Protein AF-A0A9N8M2V4-F1 (afdb_monomer_lite)

Organism: NCBI:txid157183

Foldseek 3Di:
DDAPNFDFDQADFQLVSVVSDPPRDSVNSVVLCVVLVHDRRDGNVNDDPVSSVVSRVCVVPVPPDDDPPPPPPPPPPPPPPDDDDDDDDDDDDDDDDDDDDDDDDDDDDDDDDDDDDDDDDD

Structure (mmCIF, N/CA/C/O backbone):
data_AF-A0A9N8M2V4-F1
#
_entry.id   AF-A0A9N8M2V4-F1
#
loop_
_atom_site.group_PDB
_atom_site.id
_atom_site.type_symbol
_atom_site.label_atom_id
_atom_site.label_alt_id
_atom_site.label_comp_id
_atom_site.label_asym_id
_atom_site.label_entity_id
_atom_site.label_seq_id
_atom_site.pdbx_PDB_ins_code
_atom_site.Cartn_x
_atom_site.Cartn_y
_atom_site.Cartn_z
_atom_site.occupancy
_atom_site.B_iso_or_equiv
_atom_site.auth_seq_id
_atom_site.auth_comp_id
_atom_site.auth_asym_id
_atom_site.auth_atom_id
_atom_site.pdbx_PDB_model_num
ATOM 1 N N . MET A 1 1 ? -2.972 -13.365 -4.339 1.00 85.12 1 MET A N 1
ATOM 2 C CA . MET A 1 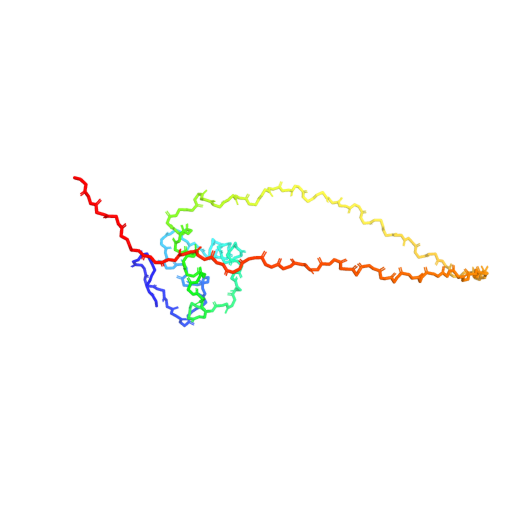1 ? -3.223 -12.276 -5.316 1.00 85.12 1 MET A CA 1
ATOM 3 C C . MET A 1 1 ? -1.931 -11.947 -6.072 1.00 85.12 1 MET A C 1
ATOM 5 O O . MET A 1 1 ? -0.862 -12.099 -5.496 1.00 85.12 1 MET A O 1
ATOM 9 N N . TYR A 1 2 ? -1.991 -11.482 -7.328 1.00 88.06 2 TYR A N 1
ATOM 10 C CA . TYR A 1 2 ? -0.824 -10.938 -8.050 1.00 88.06 2 TYR A CA 1
ATOM 11 C C . TYR A 1 2 ? -0.970 -9.430 -8.268 1.00 88.06 2 TYR A C 1
ATOM 13 O O . TYR A 1 2 ? -2.036 -8.968 -8.668 1.00 88.06 2 TYR A O 1
ATOM 21 N N . LEU A 1 3 ? 0.094 -8.669 -8.011 1.00 86.94 3 LEU A N 1
ATOM 22 C CA . LEU A 1 3 ? 0.124 -7.216 -8.173 1.00 86.94 3 LEU A CA 1
ATOM 23 C C . LEU A 1 3 ? 1.467 -6.793 -8.777 1.00 86.94 3 LEU A C 1
ATOM 25 O O . LEU A 1 3 ? 2.511 -7.147 -8.237 1.00 86.94 3 LEU A O 1
ATOM 29 N N . LEU A 1 4 ? 1.447 -6.055 -9.894 1.00 85.06 4 LEU A N 1
ATOM 30 C CA . LEU A 1 4 ? 2.655 -5.621 -10.625 1.00 85.06 4 LEU A CA 1
ATOM 31 C C . LEU A 1 4 ? 3.631 -6.784 -10.936 1.00 85.06 4 LEU A C 1
ATOM 33 O O . LEU A 1 4 ? 4.847 -6.630 -10.895 1.00 85.06 4 LEU A O 1
ATOM 37 N N . GLY A 1 5 ? 3.098 -7.981 -11.205 1.00 87.50 5 GLY A N 1
ATOM 38 C CA . GLY A 1 5 ? 3.899 -9.184 -11.470 1.00 87.50 5 GLY A CA 1
ATOM 39 C C . GLY A 1 5 ? 4.482 -9.871 -10.227 1.00 87.50 5 GLY A C 1
ATOM 40 O O . GLY A 1 5 ? 5.055 -10.950 -10.355 1.00 87.50 5 GLY A O 1
ATOM 41 N N . ALA A 1 6 ? 4.299 -9.318 -9.024 1.00 87.62 6 ALA A N 1
ATOM 42 C CA . ALA A 1 6 ? 4.684 -9.965 -7.773 1.00 87.62 6 ALA A CA 1
ATOM 43 C C . ALA A 1 6 ? 3.505 -10.723 -7.151 1.00 87.62 6 ALA A C 1
ATOM 45 O O . ALA A 1 6 ? 2.361 -10.262 -7.162 1.00 87.62 6 ALA A O 1
ATOM 46 N N . HIS A 1 7 ? 3.789 -11.886 -6.566 1.00 90.94 7 HIS A N 1
ATOM 47 C CA . HIS A 1 7 ? 2.798 -12.644 -5.810 1.00 90.94 7 HIS A CA 1
ATOM 48 C C . HIS A 1 7 ? 2.669 -12.087 -4.386 1.00 90.94 7 HIS A C 1
ATOM 50 O O . HIS A 1 7 ? 3.644 -12.062 -3.631 1.00 90.94 7 HIS A O 1
ATOM 56 N N . LEU A 1 8 ? 1.463 -11.671 -4.002 1.00 91.06 8 LEU A N 1
ATOM 57 C CA . LEU A 1 8 ? 1.126 -11.269 -2.640 1.00 91.06 8 LEU A CA 1
ATOM 58 C C . LEU A 1 8 ? 0.309 -12.385 -1.974 1.00 91.06 8 LEU A C 1
ATOM 60 O O . LEU A 1 8 ? -0.780 -12.716 -2.453 1.00 91.06 8 LEU A O 1
ATOM 64 N N . PRO A 1 9 ? 0.797 -12.959 -0.860 1.00 91.81 9 PRO A N 1
ATOM 65 C CA . PRO A 1 9 ? 0.067 -13.990 -0.137 1.00 91.81 9 PRO A CA 1
ATOM 66 C C . PRO A 1 9 ? -1.165 -13.407 0.568 1.00 91.81 9 PRO A C 1
ATOM 68 O O . PRO A 1 9 ? -1.047 -12.569 1.462 1.00 91.81 9 PRO A O 1
ATOM 71 N N . ASP A 1 10 ? -2.347 -13.912 0.213 1.00 91.25 10 ASP A N 1
ATOM 72 C CA . ASP A 1 10 ? -3.645 -13.374 0.656 1.00 91.25 10 ASP A CA 1
ATOM 73 C C . ASP A 1 10 ? -3.889 -13.507 2.167 1.00 91.25 10 ASP A C 1
ATOM 75 O O . ASP A 1 10 ? -4.568 -12.685 2.788 1.00 91.25 10 ASP A O 1
ATOM 79 N N . HIS A 1 11 ? -3.295 -14.539 2.772 1.00 92.88 11 HIS A N 1
ATOM 80 C CA . HIS A 1 11 ? -3.426 -14.855 4.192 1.00 92.88 11 HIS A CA 1
ATOM 81 C C . HIS A 1 11 ? -2.556 -13.971 5.098 1.00 92.88 11 HIS A C 1
ATOM 83 O O . HIS A 1 11 ? -2.763 -13.968 6.316 1.00 92.88 11 HIS A O 1
ATOM 89 N N . LYS A 1 12 ? -1.586 -13.231 4.541 1.00 93.88 12 LYS A N 1
ATOM 90 C CA . LYS A 1 12 ? -0.686 -12.370 5.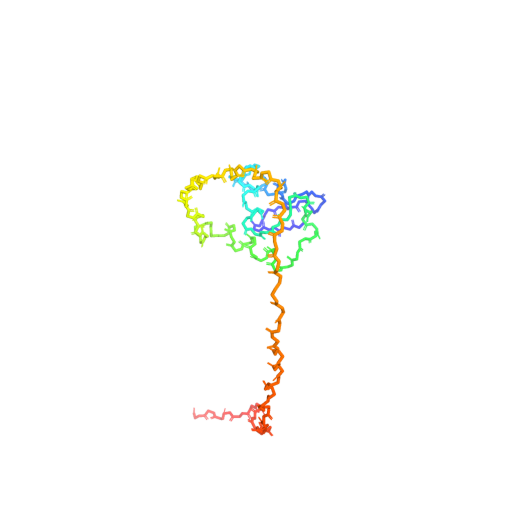321 1.00 93.88 12 LYS A CA 1
ATOM 91 C C . LYS A 1 12 ? -1.234 -10.952 5.442 1.00 93.88 12 LYS A C 1
ATOM 93 O O . LYS A 1 12 ? -2.069 -10.498 4.659 1.00 93.88 12 LYS A O 1
ATOM 98 N N . LEU A 1 13 ? -0.720 -10.249 6.448 1.00 95.06 13 LEU A N 1
ATOM 99 C CA . LEU A 1 13 ? -0.947 -8.819 6.612 1.00 95.06 13 LEU A CA 1
ATOM 100 C C . LEU A 1 13 ? -0.375 -8.060 5.419 1.00 95.06 13 LEU A C 1
ATOM 102 O O . LEU A 1 13 ? 0.701 -8.409 4.928 1.00 95.06 13 LEU A O 1
ATOM 106 N N . VAL A 1 14 ? -1.058 -6.998 4.999 1.00 94.06 14 VAL A N 1
ATOM 107 C CA . VAL A 1 14 ? -0.657 -6.190 3.838 1.00 94.06 14 VAL A CA 1
ATOM 108 C C . VAL A 1 14 ? 0.773 -5.683 3.995 1.00 94.06 14 VAL A C 1
ATOM 110 O O . VAL A 1 14 ? 1.580 -5.854 3.089 1.00 94.06 14 VAL A O 1
ATOM 113 N N . HIS A 1 15 ? 1.137 -5.158 5.170 1.00 93.94 15 HIS A N 1
ATOM 114 C CA . HIS A 1 15 ? 2.488 -4.639 5.393 1.00 93.94 15 HIS A CA 1
ATOM 115 C C . HIS A 1 15 ? 3.578 -5.721 5.258 1.00 93.94 15 HIS A C 1
ATOM 117 O O . HIS A 1 15 ? 4.669 -5.425 4.785 1.00 93.94 15 HIS A O 1
ATOM 123 N N . ILE A 1 16 ? 3.273 -6.978 5.610 1.00 94.75 16 ILE A N 1
ATOM 124 C CA . ILE A 1 16 ? 4.195 -8.113 5.455 1.00 94.75 16 ILE A CA 1
ATOM 125 C C . ILE A 1 16 ? 4.241 -8.566 3.995 1.00 94.75 16 ILE A C 1
ATOM 127 O O . ILE A 1 16 ? 5.306 -8.877 3.480 1.00 94.75 16 ILE A O 1
ATOM 131 N N . ALA A 1 17 ? 3.097 -8.627 3.315 1.00 93.38 17 ALA A N 1
ATOM 132 C CA . ALA A 1 17 ? 3.043 -9.025 1.912 1.00 93.38 17 ALA A CA 1
ATOM 133 C C . ALA A 1 17 ? 3.776 -8.024 1.003 1.00 93.38 17 ALA A C 1
ATOM 135 O O . ALA A 1 17 ? 4.422 -8.428 0.038 1.00 93.38 17 ALA A O 1
ATOM 136 N N . LEU A 1 18 ? 3.732 -6.732 1.344 1.00 92.00 18 LEU A N 1
ATOM 137 C CA . LEU A 1 18 ? 4.418 -5.674 0.605 1.00 92.00 18 LEU A CA 1
ATOM 138 C C . LEU A 1 18 ? 5.945 -5.802 0.625 1.00 92.00 18 LEU A C 1
ATOM 140 O O . LEU A 1 18 ? 6.584 -5.319 -0.303 1.00 92.00 18 LEU A O 1
ATOM 144 N N . THR A 1 19 ? 6.545 -6.481 1.609 1.00 92.94 19 THR A N 1
ATOM 145 C CA . THR A 1 19 ? 8.005 -6.685 1.620 1.00 92.94 19 THR A CA 1
ATOM 146 C C . THR A 1 19 ? 8.489 -7.697 0.586 1.00 92.94 19 THR A C 1
ATOM 148 O O . THR A 1 19 ? 9.688 -7.924 0.477 1.00 92.94 19 THR A O 1
ATOM 151 N N . ASN A 1 20 ? 7.578 -8.333 -0.158 1.00 91.75 20 ASN A N 1
ATOM 152 C CA . ASN A 1 20 ? 7.943 -9.185 -1.287 1.00 91.75 20 ASN A CA 1
ATOM 153 C C . ASN A 1 20 ? 8.366 -8.363 -2.520 1.00 91.75 20 ASN A C 1
ATOM 155 O O . ASN A 1 20 ? 8.996 -8.887 -3.434 1.00 91.75 20 ASN A O 1
ATOM 159 N N . PHE A 1 21 ? 8.032 -7.068 -2.551 1.00 89.69 21 PHE A N 1
ATOM 160 C CA . PHE A 1 21 ? 8.531 -6.150 -3.565 1.00 89.69 21 PHE A CA 1
ATOM 161 C C . PHE A 1 21 ? 9.956 -5.702 -3.235 1.00 89.69 21 PHE A C 1
ATOM 163 O O . PHE A 1 21 ? 10.251 -5.263 -2.120 1.00 89.69 21 PHE A O 1
ATOM 170 N N . LEU A 1 22 ? 10.832 -5.751 -4.238 1.00 85.19 22 LEU A N 1
ATOM 171 C CA . LEU A 1 22 ? 12.204 -5.267 -4.118 1.00 85.19 22 LEU A CA 1
ATOM 172 C C . LEU A 1 22 ? 12.214 -3.777 -3.737 1.00 85.19 22 LEU A C 1
ATOM 174 O O . LEU A 1 22 ? 11.560 -2.955 -4.373 1.00 85.19 22 LEU A O 1
ATOM 178 N N . GLY A 1 23 ? 12.954 -3.436 -2.679 1.00 88.38 23 GLY A N 1
ATOM 179 C CA . GLY A 1 23 ? 13.070 -2.064 -2.169 1.00 88.38 23 GLY A CA 1
ATOM 180 C C . GLY A 1 23 ? 11.999 -1.641 -1.154 1.00 88.38 23 GLY A C 1
ATOM 181 O O . GLY A 1 23 ? 12.100 -0.547 -0.592 1.00 88.38 23 GLY A O 1
ATOM 182 N N . ILE A 1 24 ? 11.004 -2.486 -0.852 1.00 91.44 24 ILE A N 1
ATOM 183 C CA . ILE A 1 24 ? 10.014 -2.207 0.198 1.00 91.44 24 ILE A CA 1
ATOM 184 C C . ILE A 1 24 ? 10.388 -2.945 1.486 1.00 91.44 24 ILE A C 1
ATOM 186 O O . ILE A 1 24 ? 10.188 -4.145 1.632 1.00 91.44 24 ILE A O 1
ATOM 190 N N . ASN A 1 25 ? 10.878 -2.193 2.469 1.00 92.88 25 ASN A N 1
ATOM 191 C CA . ASN A 1 25 ? 11.129 -2.703 3.819 1.00 92.88 25 ASN A CA 1
ATOM 192 C C . ASN A 1 25 ? 9.884 -2.574 4.708 1.00 92.88 25 ASN A C 1
ATOM 194 O O . ASN A 1 25 ? 8.967 -1.815 4.397 1.00 92.88 25 ASN A O 1
ATOM 198 N N . GLN A 1 26 ? 9.892 -3.224 5.877 1.00 93.50 26 GLN A N 1
ATOM 199 C CA . GLN A 1 26 ? 8.794 -3.155 6.858 1.00 93.50 26 GLN A CA 1
ATOM 200 C C . GLN A 1 26 ? 8.394 -1.716 7.219 1.00 93.50 26 GLN A C 1
ATOM 202 O O . GLN A 1 26 ? 7.214 -1.380 7.299 1.00 93.50 26 GLN A O 1
ATOM 207 N N . HIS A 1 27 ? 9.381 -0.832 7.385 1.00 92.75 27 HIS A N 1
ATOM 208 C CA . HIS A 1 27 ? 9.131 0.579 7.673 1.00 92.75 27 HIS A CA 1
ATOM 209 C C . HIS A 1 27 ? 8.426 1.294 6.508 1.00 92.75 27 HIS A C 1
ATOM 211 O O . HIS A 1 27 ? 7.460 2.031 6.711 1.00 92.75 27 HIS A O 1
ATOM 217 N N . THR A 1 28 ? 8.874 1.049 5.273 1.00 91.88 28 THR A N 1
ATOM 218 C CA . THR A 1 28 ? 8.248 1.606 4.068 1.00 91.88 28 THR A CA 1
ATOM 219 C C . THR A 1 28 ? 6.835 1.062 3.900 1.00 91.88 28 THR A C 1
ATOM 221 O O . THR A 1 28 ? 5.914 1.851 3.719 1.00 91.88 28 THR A O 1
ATOM 224 N N . ALA A 1 29 ? 6.635 -0.247 4.056 1.00 92.50 29 ALA A N 1
ATOM 225 C CA . ALA A 1 29 ? 5.329 -0.891 3.969 1.00 92.50 29 ALA A CA 1
ATOM 226 C C . ALA A 1 29 ? 4.321 -0.300 4.968 1.00 92.50 29 ALA A C 1
ATOM 228 O O . ALA A 1 29 ? 3.210 0.053 4.579 1.00 92.50 29 ALA A O 1
ATOM 229 N N . ARG A 1 30 ? 4.720 -0.088 6.230 1.00 92.44 30 ARG A N 1
ATOM 230 C CA . ARG A 1 30 ? 3.878 0.594 7.230 1.00 92.44 30 ARG A CA 1
ATOM 231 C C . ARG A 1 30 ? 3.516 2.017 6.819 1.00 92.44 30 ARG A C 1
ATOM 233 O O . ARG A 1 30 ? 2.354 2.406 6.928 1.00 92.44 30 ARG A O 1
ATOM 240 N N . ARG A 1 31 ? 4.480 2.791 6.303 1.00 90.19 31 ARG A N 1
ATOM 241 C CA . ARG A 1 31 ? 4.194 4.137 5.775 1.00 90.19 31 ARG A CA 1
ATOM 242 C C . ARG A 1 31 ? 3.226 4.083 4.596 1.00 90.19 31 ARG A C 1
ATOM 244 O O . ARG A 1 31 ? 2.367 4.953 4.509 1.00 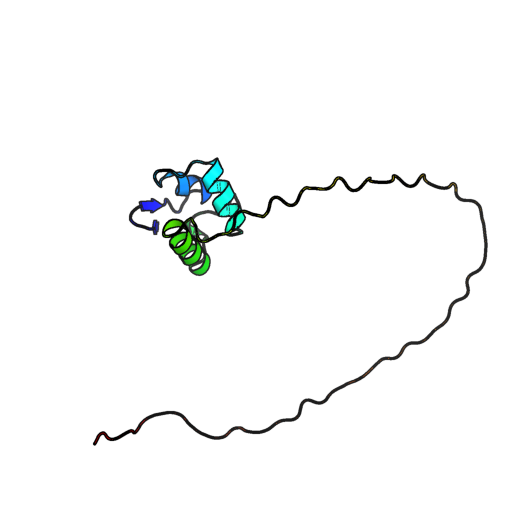90.19 31 ARG A O 1
ATOM 251 N N . LEU A 1 32 ? 3.334 3.091 3.714 1.00 89.81 32 LEU A N 1
ATOM 252 C CA . LEU A 1 32 ? 2.400 2.910 2.599 1.00 89.81 32 LEU A CA 1
ATOM 253 C C . LEU A 1 32 ? 0.989 2.613 3.086 1.00 89.81 32 LEU A C 1
ATOM 255 O O . LEU A 1 32 ? 0.060 3.305 2.673 1.00 89.81 32 LEU A O 1
ATOM 259 N N . CYS A 1 33 ? 0.841 1.671 4.016 1.00 91.31 33 CYS A N 1
ATOM 260 C CA . CYS A 1 33 ? -0.452 1.376 4.622 1.00 91.31 33 CYS A CA 1
ATOM 261 C C . CYS A 1 33 ? -1.056 2.626 5.275 1.00 91.31 33 CYS A C 1
ATOM 263 O O . CYS A 1 33 ? -2.204 2.961 5.006 1.00 91.31 33 CYS A O 1
ATOM 265 N N . ALA A 1 34 ? -0.263 3.385 6.037 1.00 90.06 34 ALA A N 1
ATOM 266 C CA . ALA A 1 34 ? -0.725 4.619 6.670 1.00 90.06 34 ALA A CA 1
ATOM 267 C C . ALA A 1 34 ? -1.158 5.697 5.658 1.00 90.06 34 ALA A C 1
ATOM 269 O O . ALA A 1 34 ? -2.099 6.445 5.918 1.00 90.06 34 ALA A O 1
ATOM 270 N N . ARG A 1 35 ? -0.495 5.789 4.496 1.00 87.25 35 ARG A N 1
ATOM 271 C CA . ARG A 1 35 ? -0.866 6.738 3.430 1.00 87.25 35 ARG A CA 1
ATOM 272 C C . ARG A 1 35 ? -2.161 6.352 2.729 1.00 87.25 35 ARG A C 1
ATOM 274 O O . ARG A 1 35 ? -2.955 7.233 2.424 1.00 87.25 35 ARG A O 1
ATOM 281 N N . LEU A 1 36 ? -2.362 5.059 2.502 1.00 88.19 36 LEU A N 1
ATOM 282 C CA . LEU A 1 36 ? -3.555 4.501 1.865 1.00 88.19 36 LEU A CA 1
ATOM 283 C C . LEU A 1 36 ? -4.696 4.243 2.863 1.00 88.19 36 LEU A C 1
ATOM 285 O O . LEU A 1 36 ? -5.695 3.633 2.501 1.00 88.19 36 LEU A O 1
ATOM 289 N N . GLN A 1 37 ? -4.541 4.685 4.118 1.00 90.81 37 GLN A N 1
ATOM 290 C CA . GLN A 1 37 ? -5.511 4.484 5.201 1.00 90.81 37 GLN A CA 1
ATOM 291 C C . GLN A 1 37 ? -5.866 3.000 5.424 1.00 90.81 37 GLN A C 1
ATOM 293 O O . GLN A 1 37 ? -6.962 2.659 5.865 1.00 90.81 37 GLN A O 1
ATOM 298 N N . LEU A 1 38 ? -4.918 2.106 5.138 1.00 91.31 38 LEU A N 1
ATOM 299 C CA . LEU A 1 38 ? -5.043 0.677 5.379 1.00 91.31 38 LEU A CA 1
ATOM 300 C C . LEU A 1 38 ? -4.664 0.360 6.819 1.00 91.31 38 LEU A C 1
ATOM 302 O O . LEU A 1 38 ? -3.598 0.750 7.301 1.00 91.31 38 LEU A O 1
ATOM 306 N N . HIS A 1 39 ? -5.532 -0.392 7.492 1.00 91.31 39 HIS A N 1
ATOM 307 C CA . HIS A 1 39 ? -5.269 -0.847 8.848 1.00 91.31 39 HIS A CA 1
ATOM 308 C C . HIS A 1 39 ? -4.045 -1.773 8.889 1.00 91.31 39 HIS A C 1
ATOM 310 O O . HIS A 1 39 ? -3.841 -2.601 8.000 1.00 91.31 39 HIS A O 1
ATOM 316 N N . GLU A 1 40 ? -3.231 -1.674 9.941 1.00 87.69 40 GLU A N 1
ATOM 317 C CA . GLU A 1 40 ? -1.955 -2.396 10.018 1.00 87.69 40 GLU A CA 1
ATOM 318 C C . GLU A 1 40 ? -2.139 -3.922 10.102 1.00 87.69 40 GLU A C 1
ATOM 320 O O . GLU A 1 40 ? -1.291 -4.684 9.628 1.00 87.69 40 GLU A O 1
ATOM 325 N N . THR A 1 41 ? -3.281 -4.360 10.644 1.00 92.06 41 THR A N 1
ATOM 326 C CA . THR A 1 41 ? -3.693 -5.771 10.726 1.00 92.06 41 THR A CA 1
ATOM 327 C C . THR A 1 41 ? -4.589 -6.221 9.567 1.00 92.06 41 THR A C 1
ATOM 329 O O . THR A 1 41 ? -5.073 -7.355 9.573 1.00 92.06 41 THR A O 1
ATOM 332 N N . ALA A 1 42 ? -4.821 -5.369 8.561 1.00 93.19 42 ALA A N 1
ATOM 333 C CA . ALA A 1 42 ? -5.569 -5.777 7.379 1.00 93.19 42 ALA A CA 1
ATOM 334 C C . ALA A 1 42 ? -4.803 -6.875 6.628 1.00 93.19 42 ALA A C 1
ATOM 336 O O . ALA A 1 42 ? -3.586 -6.786 6.431 1.00 93.19 42 ALA A O 1
ATOM 337 N N . LYS A 1 43 ? -5.523 -7.916 6.206 1.00 95.12 43 LYS A N 1
ATOM 338 C CA . LYS A 1 43 ? -4.999 -8.962 5.320 1.00 95.12 43 LYS A CA 1
ATOM 339 C C . LYS A 1 43 ? -5.153 -8.538 3.868 1.00 95.12 43 LYS A C 1
ATOM 341 O O . LYS A 1 43 ? -6.101 -7.831 3.538 1.00 95.12 43 LYS A O 1
ATOM 346 N N . VAL A 1 44 ? -4.275 -9.036 3.001 1.00 92.69 44 VAL A N 1
ATOM 347 C CA . VAL A 1 44 ? -4.362 -8.789 1.551 1.00 92.69 44 VAL A CA 1
ATOM 348 C C . VAL A 1 44 ? -5.712 -9.251 0.991 1.00 92.69 44 VAL A C 1
ATOM 350 O O . VAL A 1 44 ? -6.329 -8.522 0.224 1.00 92.69 44 VAL A O 1
ATOM 353 N N . SER A 1 45 ? -6.235 -10.385 1.470 1.00 93.25 45 SER A N 1
ATOM 354 C CA . SER A 1 45 ? -7.559 -10.892 1.074 1.00 93.25 45 SER A CA 1
ATOM 355 C C . SER A 1 45 ? -8.736 -9.968 1.416 1.00 93.25 45 SER A C 1
ATOM 357 O O . SER A 1 45 ? -9.822 -10.164 0.883 1.00 93.25 45 SER A O 1
ATOM 359 N N . SER A 1 46 ? -8.564 -9.029 2.351 1.00 92.81 46 SER A N 1
ATOM 360 C CA . SER A 1 46 ? -9.633 -8.138 2.820 1.00 92.81 46 SER A CA 1
ATOM 361 C C . SER A 1 46 ? -9.608 -6.772 2.129 1.00 92.81 46 SER A C 1
ATOM 363 O O . SER A 1 46 ? -10.402 -5.900 2.488 1.00 92.81 46 SER A O 1
ATOM 365 N N . LEU A 1 47 ? -8.677 -6.554 1.198 1.00 90.56 47 LEU A N 1
ATOM 366 C CA . LEU A 1 47 ? -8.561 -5.297 0.472 1.00 90.56 47 LEU A CA 1
ATOM 367 C C . LEU A 1 47 ? -9.692 -5.149 -0.545 1.00 90.56 47 LEU A C 1
ATOM 369 O O . LEU A 1 47 ? -9.986 -6.065 -1.309 1.00 90.56 47 LEU A O 1
ATOM 373 N N . SER A 1 48 ? -10.294 -3.961 -0.578 1.00 93.19 48 SER A N 1
ATOM 374 C CA . SER A 1 48 ? -11.246 -3.586 -1.624 1.00 93.19 48 SER A CA 1
ATOM 375 C C . SER A 1 48 ? -10.522 -3.361 -2.955 1.00 93.19 48 SER A C 1
ATOM 377 O O . SER A 1 48 ? -9.377 -2.910 -2.982 1.00 93.19 48 SER A O 1
ATOM 379 N N . GLU A 1 49 ? -11.213 -3.585 -4.070 1.00 91.44 49 GLU A N 1
ATOM 380 C CA . GLU A 1 49 ? -10.697 -3.314 -5.416 1.00 91.44 49 GLU A CA 1
ATOM 381 C C . GLU A 1 49 ? -10.238 -1.856 -5.593 1.00 91.44 49 GLU A C 1
ATOM 383 O O . GLU A 1 49 ? -9.197 -1.593 -6.195 1.00 91.44 49 GLU A O 1
ATOM 388 N N . ALA A 1 50 ? -10.931 -0.902 -4.963 1.00 91.88 50 ALA A N 1
ATOM 389 C CA . ALA A 1 50 ? -10.512 0.498 -4.953 1.00 91.88 50 ALA A 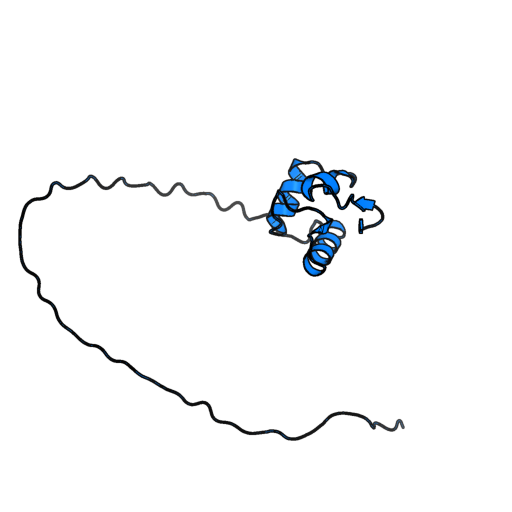CA 1
ATOM 390 C C . ALA A 1 50 ? -9.144 0.691 -4.269 1.00 91.88 50 ALA A C 1
ATOM 392 O O . ALA A 1 50 ? -8.287 1.415 -4.776 1.00 91.88 50 ALA A O 1
ATOM 393 N N . GLN A 1 51 ? -8.913 0.006 -3.145 1.00 92.00 51 GLN A N 1
ATOM 394 C CA . GLN A 1 51 ? -7.643 0.058 -2.412 1.00 92.00 51 GLN A CA 1
ATOM 395 C C . GLN A 1 51 ? -6.521 -0.628 -3.195 1.00 92.00 51 GLN A C 1
ATOM 397 O O . GLN A 1 51 ? -5.391 -0.141 -3.209 1.00 92.00 51 GLN A O 1
ATOM 402 N N . ILE A 1 52 ? -6.835 -1.730 -3.879 1.00 91.69 52 ILE A N 1
ATOM 403 C CA . ILE A 1 52 ? -5.906 -2.443 -4.761 1.00 91.69 52 ILE A CA 1
ATOM 404 C C . ILE A 1 52 ? -5.466 -1.538 -5.916 1.00 91.69 52 ILE A C 1
ATOM 406 O O . ILE A 1 52 ? -4.267 -1.423 -6.175 1.00 91.69 52 ILE A O 1
ATOM 410 N N . ASN A 1 53 ? -6.405 -0.845 -6.563 1.00 91.75 53 ASN A N 1
ATOM 411 C CA . ASN A 1 53 ? -6.096 0.088 -7.647 1.00 91.75 53 ASN A CA 1
ATOM 412 C C . ASN A 1 53 ? -5.239 1.263 -7.164 1.00 91.75 53 ASN A C 1
ATOM 414 O O . ASN A 1 53 ? -4.262 1.616 -7.824 1.00 91.75 53 ASN A O 1
ATOM 418 N N . GLN A 1 54 ? -5.535 1.824 -5.988 1.00 90.44 54 GLN A N 1
ATOM 419 C CA . GLN A 1 54 ? -4.707 2.875 -5.387 1.00 90.44 54 GLN A CA 1
ATOM 420 C C . GLN A 1 54 ? -3.292 2.386 -5.054 1.00 90.44 54 GLN A C 1
ATOM 422 O O . GLN A 1 54 ? -2.318 3.087 -5.329 1.00 90.44 54 GLN A O 1
ATOM 427 N N . LEU A 1 55 ? -3.165 1.178 -4.497 1.00 90.00 55 LEU A N 1
ATOM 428 C CA . LEU A 1 55 ? -1.873 0.557 -4.213 1.00 90.00 55 LEU A CA 1
ATOM 429 C C . LEU A 1 55 ? -1.078 0.332 -5.508 1.00 90.00 55 LEU A C 1
ATOM 431 O O . LEU A 1 55 ? 0.098 0.684 -5.569 1.00 90.00 55 LEU A O 1
ATOM 435 N N . SER A 1 56 ? -1.725 -0.193 -6.550 1.00 90.94 56 SER A N 1
ATOM 436 C CA . SER A 1 56 ? -1.133 -0.423 -7.873 1.00 90.94 56 SER A CA 1
ATOM 437 C C . SER A 1 56 ? -0.617 0.871 -8.508 1.00 90.94 56 SER A C 1
ATOM 439 O O . SER A 1 56 ? 0.549 0.962 -8.908 1.00 90.94 56 SER A O 1
ATOM 441 N N . ALA A 1 57 ? -1.466 1.902 -8.537 1.00 90.50 57 ALA A N 1
ATOM 442 C CA . ALA A 1 57 ? -1.118 3.217 -9.058 1.00 90.50 57 ALA A CA 1
ATOM 443 C C . ALA A 1 57 ? 0.058 3.826 -8.280 1.00 90.50 57 ALA A C 1
ATOM 445 O O . ALA A 1 57 ? 0.984 4.376 -8.877 1.00 90.50 57 ALA A O 1
ATOM 446 N N . PHE A 1 58 ? 0.069 3.666 -6.953 1.00 88.56 58 PHE A N 1
ATOM 447 C CA . PHE A 1 58 ? 1.148 4.177 -6.120 1.00 88.56 58 PHE A CA 1
ATOM 448 C C . PHE A 1 58 ? 2.484 3.463 -6.361 1.00 88.56 58 PHE A C 1
ATOM 450 O O . PHE A 1 58 ? 3.518 4.121 -6.478 1.00 88.56 58 PHE A O 1
ATOM 457 N N . LEU A 1 59 ? 2.482 2.131 -6.446 1.00 87.00 59 LEU A N 1
ATOM 458 C CA . LEU A 1 59 ? 3.699 1.356 -6.705 1.00 87.00 59 LEU A CA 1
ATOM 459 C C . LEU A 1 59 ? 4.270 1.635 -8.102 1.00 87.00 59 LEU A C 1
ATOM 461 O O . LEU A 1 59 ? 5.486 1.640 -8.273 1.00 87.00 59 LEU A O 1
ATOM 465 N N . SER A 1 60 ? 3.403 1.932 -9.072 1.00 87.94 60 SER A N 1
ATOM 466 C CA . SER A 1 60 ? 3.803 2.313 -10.432 1.00 87.94 60 SER A CA 1
ATOM 467 C C . SER A 1 60 ? 4.400 3.725 -10.506 1.00 87.94 60 SER A C 1
ATOM 469 O O . SER A 1 60 ? 5.120 4.048 -11.447 1.00 87.94 60 SER A O 1
ATOM 471 N N . SER A 1 61 ? 4.091 4.604 -9.546 1.00 86.44 61 SER A N 1
ATOM 472 C CA . SER A 1 61 ? 4.527 6.008 -9.539 1.00 86.44 61 SER A CA 1
ATOM 473 C C . SER A 1 61 ? 4.680 6.550 -8.108 1.00 86.44 61 SER A C 1
ATOM 475 O O . SER A 1 61 ? 3.858 7.343 -7.634 1.00 86.44 61 SER A O 1
ATOM 477 N N . PRO A 1 62 ? 5.769 6.188 -7.401 1.00 73.69 62 PRO A N 1
ATOM 478 C CA . PRO A 1 62 ? 5.946 6.525 -5.985 1.00 73.69 62 PRO A CA 1
ATOM 479 C C . PRO A 1 62 ? 6.112 8.032 -5.724 1.00 73.69 62 PRO A C 1
ATOM 481 O O . PRO A 1 62 ? 5.870 8.499 -4.608 1.00 73.69 62 PRO A O 1
ATOM 484 N N . SER A 1 63 ? 6.491 8.803 -6.752 1.00 67.31 63 SER A N 1
ATOM 485 C CA . SER A 1 63 ? 6.693 10.255 -6.672 1.00 67.31 63 SER A CA 1
ATOM 486 C C . SER A 1 63 ? 5.388 11.065 -6.651 1.00 67.31 63 SER A C 1
ATOM 488 O O . SER A 1 63 ? 5.427 12.264 -6.391 1.00 67.31 63 SER A O 1
ATOM 490 N N . SER A 1 64 ? 4.234 10.436 -6.907 1.00 63.94 64 SER A N 1
ATOM 491 C CA . SER A 1 64 ? 2.952 11.142 -7.035 1.00 63.94 64 SER A CA 1
ATOM 492 C C . SER A 1 64 ? 2.335 11.574 -5.702 1.00 63.94 64 SER A C 1
ATOM 494 O O . SER A 1 64 ? 1.430 12.406 -5.709 1.00 63.94 64 SER A O 1
ATOM 496 N N . ILE A 1 65 ? 2.770 11.027 -4.559 1.00 61.91 65 ILE A N 1
ATOM 497 C CA . ILE A 1 65 ? 2.184 11.427 -3.274 1.00 61.91 65 ILE A CA 1
ATOM 498 C C . ILE A 1 65 ? 3.114 12.424 -2.575 1.00 61.91 65 ILE A C 1
ATOM 500 O O . ILE A 1 65 ? 4.238 12.042 -2.218 1.00 61.91 65 ILE A O 1
ATOM 504 N N . PRO A 1 66 ? 2.646 13.653 -2.284 1.00 58.75 66 PRO A N 1
ATOM 505 C CA . PRO A 1 66 ? 3.435 14.637 -1.559 1.00 58.75 66 PRO A CA 1
ATOM 506 C C . PRO A 1 66 ? 3.865 14.055 -0.210 1.00 58.75 66 PRO A C 1
ATOM 508 O O . PRO A 1 66 ? 3.078 13.419 0.507 1.00 58.75 66 PRO A O 1
ATOM 511 N N . ALA A 1 67 ? 5.148 14.206 0.124 1.00 59.16 67 ALA A N 1
ATOM 512 C CA . ALA A 1 67 ? 5.604 13.974 1.485 1.00 59.16 67 ALA A CA 1
ATOM 513 C C . ALA A 1 67 ? 4.728 14.840 2.396 1.00 59.16 67 ALA A C 1
ATOM 515 O O . ALA A 1 67 ? 4.521 16.012 2.092 1.00 59.16 67 ALA A O 1
ATOM 516 N N . ARG A 1 68 ? 4.164 14.259 3.468 1.00 61.66 68 ARG A N 1
ATOM 517 C CA . ARG A 1 68 ? 3.462 15.054 4.483 1.00 61.66 68 ARG A CA 1
ATOM 518 C C . ARG A 1 68 ? 4.385 16.210 4.840 1.00 61.66 68 ARG A C 1
ATOM 520 O O . ARG A 1 68 ? 5.502 15.949 5.289 1.00 61.66 68 ARG A O 1
ATOM 527 N N . SER A 1 69 ? 3.939 17.434 4.566 1.00 59.06 69 SER A N 1
ATOM 528 C CA . SER A 1 69 ? 4.691 18.641 4.872 1.00 59.06 69 SER A CA 1
ATOM 529 C C . SER A 1 69 ? 5.140 18.518 6.316 1.00 59.06 69 SER A C 1
ATOM 531 O O . SER A 1 69 ? 4.321 18.188 7.179 1.00 59.06 69 SER A O 1
ATOM 533 N N . ALA A 1 70 ? 6.434 18.699 6.567 1.00 59.88 70 ALA A N 1
ATOM 534 C CA . ALA A 1 70 ? 6.961 18.772 7.917 1.00 59.88 70 ALA A CA 1
ATOM 535 C C . ALA A 1 70 ? 6.416 20.060 8.542 1.00 59.88 70 ALA A C 1
ATOM 537 O O . ALA A 1 70 ? 7.098 21.077 8.593 1.00 59.88 70 ALA A O 1
ATOM 538 N N . ALA A 1 71 ? 5.138 20.048 8.922 1.00 62.78 71 ALA A N 1
ATOM 539 C CA . ALA A 1 71 ? 4.574 21.077 9.757 1.00 62.78 71 ALA A CA 1
ATOM 540 C C . ALA A 1 71 ? 5.361 20.978 11.065 1.00 62.78 71 ALA A C 1
ATOM 542 O O . ALA A 1 71 ? 5.344 19.907 11.684 1.00 62.78 71 ALA A O 1
ATOM 543 N N . PRO A 1 72 ? 6.119 22.018 11.449 1.00 66.88 72 PRO A N 1
ATOM 544 C CA . PRO A 1 72 ? 6.750 22.021 12.750 1.00 66.88 72 PRO A CA 1
ATOM 545 C C . PRO A 1 72 ? 5.621 21.842 13.758 1.00 66.88 72 PRO A C 1
ATOM 547 O O . PRO A 1 72 ? 4.672 22.624 13.778 1.00 66.88 72 PRO A O 1
ATOM 550 N N . THR A 1 73 ? 5.680 20.771 14.547 1.00 65.50 73 THR A N 1
ATOM 551 C CA . THR A 1 73 ? 4.828 20.630 15.723 1.00 65.50 73 THR A CA 1
ATOM 552 C C . THR A 1 73 ? 5.276 21.723 16.677 1.00 65.50 73 THR A C 1
ATOM 554 O O . THR A 1 73 ? 6.157 21.506 17.506 1.00 65.50 73 THR A O 1
ATOM 557 N N . THR A 1 74 ? 4.758 22.936 16.499 1.00 70.44 74 THR A N 1
ATOM 558 C CA . THR A 1 74 ? 4.957 24.025 17.442 1.00 70.44 74 THR A CA 1
ATOM 559 C C . THR A 1 74 ? 4.409 23.506 18.767 1.00 70.44 74 THR A C 1
ATOM 561 O O . THR A 1 74 ? 3.223 23.164 18.822 1.00 70.44 74 THR A O 1
ATOM 564 N N . PRO A 1 75 ? 5.234 23.354 19.817 1.00 69.25 75 PRO A N 1
ATOM 565 C CA . PRO A 1 75 ? 4.720 22.956 21.112 1.00 69.25 75 PRO A CA 1
ATOM 566 C C . PRO A 1 75 ? 3.804 24.085 21.575 1.00 69.25 75 PRO A C 1
ATOM 568 O O . PRO A 1 75 ? 4.268 25.160 21.948 1.00 69.25 75 PRO A O 1
ATOM 571 N N . VAL A 1 76 ? 2.490 23.874 21.496 1.00 68.81 76 VAL A N 1
ATOM 572 C CA . VAL A 1 76 ? 1.546 24.757 22.175 1.00 68.81 76 VAL A CA 1
ATOM 573 C C . VAL A 1 76 ? 1.893 24.684 23.664 1.00 68.81 76 VAL A C 1
ATOM 575 O O . VAL A 1 76 ? 1.919 23.579 24.216 1.00 68.81 76 VAL A O 1
ATOM 578 N N . PRO A 1 77 ? 2.235 25.803 24.329 1.00 67.88 77 PRO A N 1
ATOM 579 C CA . PRO A 1 77 ? 2.460 25.772 25.762 1.00 67.88 77 PRO A CA 1
ATOM 580 C C . PRO A 1 77 ? 1.129 25.398 26.409 1.00 67.88 77 PRO A C 1
ATOM 582 O O . PRO A 1 77 ? 0.178 26.178 26.405 1.00 67.88 77 PRO A O 1
ATOM 585 N N . PHE A 1 78 ? 1.047 24.172 26.922 1.00 66.19 78 PHE A N 1
ATOM 586 C CA . PHE A 1 78 ? -0.085 23.708 27.709 1.00 66.19 78 PHE A CA 1
ATOM 587 C C . PHE A 1 78 ? -0.037 24.478 29.031 1.00 66.19 78 PHE A C 1
ATOM 589 O O . PHE A 1 78 ? 0.619 24.071 29.991 1.00 66.19 78 PHE A O 1
ATOM 596 N N . THR A 1 79 ? -0.654 25.657 29.073 1.00 65.94 79 THR A N 1
ATOM 597 C CA . THR A 1 79 ? -0.829 26.388 30.322 1.00 65.94 79 THR A CA 1
ATOM 598 C C . THR A 1 79 ? -1.810 25.592 31.173 1.00 65.94 79 THR A C 1
ATOM 600 O O . THR A 1 79 ? -3.022 25.608 30.974 1.00 65.94 79 THR A O 1
ATOM 603 N N . LEU A 1 80 ? -1.264 24.835 32.125 1.00 64.12 80 LEU A N 1
ATOM 604 C CA . LEU A 1 80 ? -2.015 24.183 33.187 1.00 64.12 80 LEU A CA 1
ATOM 605 C C . LEU A 1 80 ? -2.633 25.281 34.067 1.00 64.12 80 LEU A C 1
ATOM 607 O O . LEU A 1 80 ? -2.031 25.737 35.044 1.00 64.12 80 LEU A O 1
ATOM 611 N N . ALA A 1 81 ? -3.817 25.756 33.675 1.00 63.28 81 ALA A N 1
ATOM 612 C CA . ALA A 1 81 ? -4.598 26.706 34.447 1.00 63.28 81 ALA A CA 1
ATOM 613 C C . ALA A 1 81 ? -4.838 26.114 35.841 1.00 63.28 81 ALA A C 1
ATOM 615 O O . ALA A 1 81 ? -5.539 25.117 36.017 1.00 63.28 81 ALA A O 1
ATOM 616 N N . HIS A 1 82 ? -4.189 26.721 36.833 1.00 58.31 82 HIS A N 1
ATOM 617 C CA . HIS A 1 82 ? -4.302 26.353 38.229 1.00 58.31 82 HIS A CA 1
ATOM 618 C C . HIS A 1 82 ? -5.770 26.374 38.659 1.00 58.31 82 HIS A C 1
ATOM 620 O O . HIS A 1 82 ? -6.456 27.394 38.576 1.00 58.31 82 HIS A O 1
ATOM 626 N N . ARG A 1 83 ? -6.215 25.215 39.147 1.00 59.25 83 ARG A N 1
ATOM 627 C CA . ARG A 1 83 ? -7.480 24.960 39.833 1.00 59.25 83 ARG A CA 1
ATOM 628 C C . ARG A 1 83 ? -7.754 26.063 40.863 1.00 59.25 83 ARG A C 1
ATOM 630 O O . ARG A 1 83 ? -7.194 26.049 41.958 1.00 59.25 83 ARG A O 1
ATOM 637 N N . ARG A 1 84 ? -8.620 27.021 40.523 1.00 52.78 84 ARG A N 1
ATOM 638 C CA . ARG A 1 84 ? -9.151 27.983 41.495 1.00 52.78 84 ARG A CA 1
ATOM 639 C C . ARG A 1 84 ? -10.037 27.229 42.490 1.00 52.78 84 ARG A C 1
ATOM 641 O O . ARG A 1 84 ? -10.864 26.406 42.103 1.00 52.78 84 ARG A O 1
ATOM 648 N N . LYS A 1 85 ? -9.797 27.483 43.779 1.00 44.25 85 LYS A N 1
ATOM 649 C CA . LYS A 1 85 ? -10.596 26.993 44.909 1.00 44.25 85 LYS A CA 1
ATOM 650 C C . LYS A 1 85 ? -12.058 27.461 44.766 1.00 44.25 85 LYS A C 1
ATOM 652 O O . LYS A 1 85 ? -12.275 28.557 44.251 1.00 44.25 85 LYS A O 1
ATOM 657 N N . PRO A 1 86 ? -13.044 26.667 45.221 1.00 55.84 86 PRO A N 1
ATOM 658 C CA . PRO A 1 86 ? -14.449 27.029 45.140 1.00 55.84 86 PRO A CA 1
ATOM 659 C C . PRO A 1 86 ? -14.788 27.962 46.303 1.00 55.84 86 PRO A C 1
ATOM 661 O O . PRO A 1 86 ? -14.684 27.570 47.462 1.00 55.84 86 PRO A O 1
ATOM 664 N N . THR A 1 87 ? -15.201 29.191 46.012 1.00 43.53 87 THR A N 1
ATOM 665 C CA . THR A 1 87 ? -15.817 30.065 47.016 1.00 43.53 87 THR A CA 1
ATOM 666 C C . THR A 1 87 ? -17.018 30.766 46.400 1.00 43.53 87 THR A C 1
ATOM 668 O O . THR A 1 87 ? -16.871 31.685 45.605 1.00 43.53 87 THR A O 1
ATOM 671 N N . ALA A 1 88 ? -18.174 30.206 46.755 1.00 44.75 88 ALA A N 1
ATOM 672 C CA . ALA A 1 88 ? -19.507 30.774 46.900 1.00 44.75 88 ALA A CA 1
ATOM 673 C C . ALA A 1 88 ? -19.952 31.962 46.022 1.00 44.75 88 ALA A C 1
ATOM 675 O O . ALA A 1 88 ? -19.428 33.064 46.104 1.00 44.75 88 ALA A O 1
ATOM 676 N N . ALA A 1 89 ? -21.098 31.701 45.383 1.00 41.59 89 ALA A N 1
ATOM 677 C CA . ALA A 1 89 ? -22.237 32.599 45.223 1.00 41.59 89 ALA A CA 1
ATOM 678 C C . ALA A 1 89 ? -22.077 33.780 44.251 1.00 41.59 89 ALA A C 1
ATOM 680 O O . ALA A 1 89 ? -21.454 34.791 44.548 1.00 41.59 89 ALA A O 1
ATOM 681 N N . SER A 1 90 ? -22.848 33.762 43.166 1.00 47.34 90 SER A N 1
ATOM 682 C CA . SER A 1 90 ? -24.217 34.305 43.176 1.00 47.34 90 SER A CA 1
ATOM 683 C C . SER A 1 90 ? -24.707 34.519 41.744 1.00 47.34 90 SER A C 1
ATOM 685 O O . SER A 1 90 ? -23.979 35.020 40.894 1.00 47.34 90 SER A O 1
ATOM 687 N N . THR A 1 91 ? -26.001 34.257 41.560 1.00 51.38 91 THR A N 1
ATOM 688 C CA . THR A 1 91 ? -26.895 34.869 40.561 1.00 51.38 91 THR A CA 1
ATOM 689 C C . THR A 1 91 ? -26.716 34.506 39.083 1.00 51.38 91 THR A C 1
ATOM 691 O O . THR A 1 91 ? -25.922 35.078 38.345 1.00 51.38 91 THR A O 1
ATOM 694 N N . SER A 1 92 ? -27.606 33.616 38.634 1.00 56.91 92 SER A N 1
ATOM 695 C CA . SER A 1 92 ? -28.210 33.641 37.294 1.00 56.91 92 SER A CA 1
ATOM 696 C C . SER A 1 92 ? -28.868 35.010 37.007 1.00 56.91 92 SER A C 1
ATOM 698 O O . SER A 1 92 ? -29.201 35.733 37.948 1.00 56.91 92 SER A O 1
ATOM 700 N N . PRO A 1 93 ? -29.146 35.340 35.734 1.00 53.56 93 PRO A N 1
ATOM 701 C CA . PRO A 1 93 ? -30.461 34.958 35.228 1.00 53.56 93 PRO A CA 1
ATOM 702 C C . PRO A 1 93 ? -30.446 34.355 33.820 1.00 53.56 93 PRO A C 1
ATOM 704 O O . PRO A 1 93 ? -29.535 34.529 33.017 1.00 53.56 93 PRO A O 1
ATOM 707 N N . ALA A 1 94 ? -31.511 33.599 33.592 1.00 43.06 94 ALA A N 1
ATOM 708 C CA . ALA A 1 94 ? -31.908 32.978 32.349 1.00 43.06 94 ALA A CA 1
ATOM 709 C C . ALA A 1 94 ? -32.490 33.988 31.343 1.00 43.06 94 ALA A C 1
ATOM 711 O O . ALA A 1 94 ? -32.749 35.143 31.681 1.00 43.06 94 ALA A O 1
ATOM 712 N N . SER A 1 95 ? -32.814 33.436 30.169 1.00 51.09 95 SER A N 1
ATOM 713 C CA . SER A 1 95 ? -33.740 33.885 29.115 1.00 51.09 95 SER A CA 1
ATOM 714 C C . SER A 1 95 ? -33.044 34.308 27.822 1.00 51.09 95 SER A C 1
ATOM 716 O O . SER A 1 95 ? -31.998 34.935 27.856 1.00 51.09 95 SER A O 1
ATOM 718 N N . SER A 1 96 ? -33.546 34.029 26.625 1.00 47.56 96 SER A N 1
ATOM 719 C CA . SER A 1 96 ? -34.616 33.166 26.104 1.00 47.56 96 SER A CA 1
ATOM 720 C C . SER A 1 96 ? -34.626 33.418 24.589 1.00 47.56 96 SER A C 1
ATOM 722 O O . SER A 1 96 ? -34.239 34.499 24.153 1.00 47.56 96 SER A O 1
ATOM 724 N N . GLY A 1 97 ? -35.143 32.466 23.811 1.00 44.31 97 GLY A N 1
ATOM 725 C CA . GLY A 1 97 ? -35.466 32.635 22.385 1.00 44.31 97 GLY A CA 1
ATOM 726 C C . GLY A 1 97 ? -34.485 31.867 21.504 1.00 44.31 97 GLY A C 1
ATOM 727 O O . GLY A 1 97 ? -33.360 32.308 21.327 1.00 44.31 97 GLY A O 1
ATOM 728 N N . ALA A 1 98 ? -34.744 30.643 21.037 1.00 41.12 98 ALA A N 1
ATOM 729 C CA . ALA A 1 98 ? -35.940 30.096 20.384 1.00 41.12 98 ALA A CA 1
ATOM 730 C C . ALA A 1 98 ? -36.315 30.853 19.094 1.00 41.12 98 ALA A C 1
ATOM 732 O O . ALA A 1 98 ? -36.605 32.043 19.127 1.00 41.12 98 ALA A O 1
ATOM 733 N N . GLY A 1 99 ? -36.312 30.112 17.983 1.00 38.34 99 GLY A N 1
ATOM 734 C CA . GLY A 1 99 ? -36.539 30.567 16.607 1.00 38.34 99 GLY A CA 1
ATOM 735 C C . GLY A 1 99 ? -35.582 29.801 15.687 1.00 38.34 99 GLY A C 1
ATOM 736 O O . GLY A 1 99 ? -34.472 30.251 15.456 1.00 38.34 99 GLY A O 1
ATOM 737 N N . ALA A 1 100 ? -35.784 28.518 15.383 1.00 41.44 100 ALA A N 1
ATOM 738 C C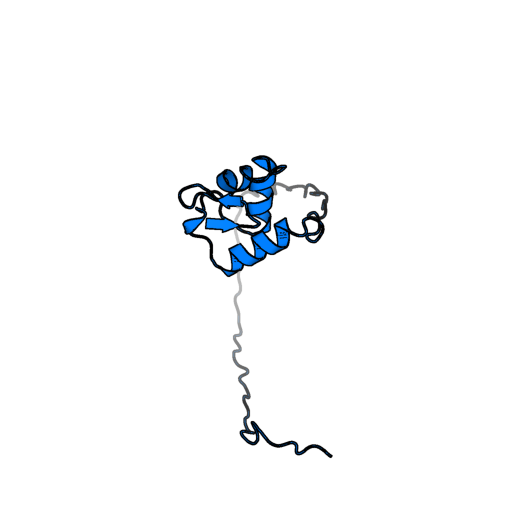A . ALA A 1 100 ? -36.881 27.941 14.607 1.00 41.44 100 ALA A CA 1
ATOM 739 C C . ALA A 1 100 ? -37.022 28.574 13.208 1.00 41.44 100 ALA A C 1
ATOM 741 O O . ALA A 1 100 ? -37.290 29.761 13.079 1.00 41.44 100 ALA A O 1
ATOM 742 N N . THR A 1 101 ? -36.897 27.690 12.212 1.00 46.34 101 THR A N 1
ATOM 743 C CA . THR A 1 101 ? -37.539 27.710 10.886 1.00 46.34 101 THR A CA 1
ATOM 744 C C . THR A 1 101 ? -37.139 28.778 9.873 1.00 46.34 101 THR A C 1
ATOM 746 O O . THR A 1 101 ? -37.639 29.890 9.912 1.00 46.34 101 THR A O 1
ATOM 749 N N . GLU A 1 102 ? -36.401 28.336 8.853 1.00 38.75 102 GLU A N 1
ATOM 750 C CA . GLU A 1 102 ? -36.683 28.632 7.439 1.00 38.75 102 GLU A CA 1
ATOM 751 C C . GLU A 1 102 ? -36.056 27.469 6.635 1.00 38.75 102 GLU A C 1
ATOM 753 O O . GLU A 1 102 ? -34.841 27.341 6.562 1.00 38.75 102 GLU A O 1
ATOM 758 N N . ALA A 1 103 ? -36.736 26.368 6.306 1.00 40.50 103 ALA A N 1
ATOM 759 C CA . ALA A 1 103 ? -37.914 26.208 5.456 1.00 40.50 103 ALA A CA 1
ATOM 760 C C . ALA A 1 103 ? -37.745 26.838 4.061 1.00 40.50 103 ALA A C 1
ATOM 762 O O . ALA A 1 103 ? -38.233 27.930 3.842 1.00 40.50 103 ALA A O 1
ATOM 763 N N . SER A 1 104 ? -37.151 26.054 3.143 1.00 46.69 104 SER A N 1
ATOM 764 C CA . SER A 1 104 ? -37.601 25.828 1.748 1.00 46.69 104 SER A CA 1
ATOM 765 C C . SER A 1 104 ? -37.675 27.021 0.768 1.00 46.69 104 SER A C 1
ATOM 767 O O . SER A 1 104 ? -38.093 28.108 1.134 1.00 46.69 104 SER A O 1
ATOM 769 N N . PRO A 1 105 ? -37.363 26.814 -0.531 1.00 64.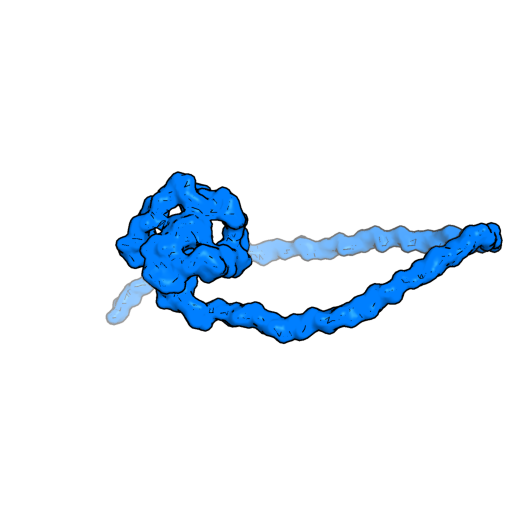62 105 PRO A N 1
ATOM 770 C CA . PRO A 1 105 ? -38.121 25.854 -1.339 1.00 64.62 105 PRO A CA 1
ATOM 771 C C . PRO A 1 105 ? -37.286 24.921 -2.237 1.00 64.62 105 PRO A C 1
ATOM 773 O O . PRO A 1 105 ? -36.336 25.357 -2.885 1.00 64.62 105 PRO A O 1
ATOM 776 N N . PRO A 1 106 ? -37.692 23.644 -2.376 1.00 61.75 106 PRO A N 1
ATOM 777 C CA . PRO A 1 106 ? -37.492 22.895 -3.601 1.00 61.75 106 PRO A CA 1
ATOM 778 C C . PRO A 1 106 ? -38.552 23.350 -4.610 1.00 61.75 106 PRO A C 1
ATOM 780 O O . PRO A 1 106 ? -39.739 23.421 -4.288 1.00 61.75 106 PRO A O 1
ATOM 783 N N . ALA A 1 107 ? -38.141 23.635 -5.838 1.00 54.22 107 ALA A N 1
ATOM 784 C CA . ALA A 1 107 ? -39.079 23.784 -6.937 1.00 54.22 107 ALA A CA 1
ATOM 785 C C . ALA A 1 107 ? -38.514 23.161 -8.222 1.00 54.22 107 ALA A C 1
ATOM 787 O O . ALA A 1 107 ? -37.295 23.112 -8.389 1.00 54.22 107 ALA A O 1
ATOM 788 N N . PRO A 1 108 ? -39.401 22.610 -9.065 1.00 55.62 108 PRO A N 1
ATOM 789 C CA . PRO A 1 108 ? -39.171 21.423 -9.880 1.00 55.62 108 PRO A CA 1
ATOM 790 C C . PRO A 1 108 ? -39.132 21.764 -11.383 1.00 55.62 108 PRO A C 1
ATOM 792 O O . PRO A 1 108 ? -39.129 22.936 -11.747 1.00 55.62 108 PRO A O 1
ATOM 795 N N . THR A 1 109 ? -39.186 20.725 -12.233 1.00 54.03 109 THR A N 1
ATOM 796 C CA . THR A 1 109 ? -39.323 20.731 -13.713 1.00 54.03 109 THR A CA 1
ATOM 797 C C . THR A 1 109 ? -38.063 21.179 -14.466 1.00 54.03 109 THR A C 1
ATOM 799 O O . THR A 1 109 ? -37.609 22.302 -14.337 1.00 54.03 109 THR A O 1
ATOM 802 N N . ASP A 1 110 ? -37.379 20.289 -15.191 1.00 45.88 110 ASP A N 1
ATOM 803 C CA . ASP A 1 110 ? -37.895 19.772 -16.464 1.00 45.88 110 ASP A CA 1
ATOM 804 C C . ASP A 1 110 ? -37.423 18.328 -16.784 1.00 45.88 110 ASP A C 1
ATOM 806 O O . ASP A 1 110 ? -36.218 18.061 -16.801 1.00 45.88 110 ASP A O 1
ATOM 810 N N . PRO A 1 111 ? -38.338 17.373 -17.042 1.00 58.16 111 PRO A N 1
ATOM 811 C CA . PRO A 1 111 ? -38.020 16.039 -17.537 1.00 58.16 111 PRO A CA 1
ATOM 812 C C . PRO A 1 111 ? -38.276 15.960 -19.044 1.00 58.16 111 PRO A C 1
ATOM 814 O O . PRO A 1 111 ? -39.357 15.538 -19.440 1.00 58.16 111 PRO A O 1
ATOM 817 N N . THR A 1 112 ? -37.342 16.354 -19.912 1.00 51.91 112 THR A N 1
ATOM 818 C CA . THR A 1 112 ? -37.557 16.237 -21.368 1.00 51.91 112 THR A CA 1
ATOM 819 C C . THR A 1 112 ? -36.238 16.237 -22.160 1.00 51.91 112 THR A C 1
ATOM 821 O O . THR A 1 112 ? -35.468 17.185 -22.086 1.00 51.91 112 THR A O 1
ATOM 824 N N . LEU A 1 113 ? -36.068 15.177 -22.974 1.00 51.91 113 LEU A N 1
ATOM 825 C CA . LEU A 1 113 ? -35.214 15.034 -24.174 1.00 51.91 113 LEU A CA 1
ATOM 826 C C . LEU A 1 113 ? -33.668 14.939 -23.953 1.00 51.91 113 LEU A C 1
ATOM 828 O O . LEU A 1 113 ? -33.082 15.848 -23.393 1.00 51.91 113 LEU A O 1
ATOM 832 N N . ILE A 1 114 ? -32.847 13.966 -24.401 1.00 57.38 114 ILE A N 1
ATOM 833 C CA . ILE A 1 114 ? -32.867 12.854 -25.387 1.00 57.38 114 ILE A CA 1
ATOM 834 C C . ILE A 1 114 ? -31.607 11.976 -25.154 1.00 57.38 114 ILE A C 1
ATOM 836 O O . ILE A 1 114 ? -30.513 12.527 -25.031 1.00 57.38 114 ILE A O 1
ATOM 840 N N . PRO A 1 115 ? -31.692 10.635 -25.238 1.00 49.66 115 PRO A N 1
ATOM 841 C CA . PRO A 1 115 ? -30.660 9.802 -25.881 1.00 49.66 115 PRO A CA 1
ATOM 842 C C . PRO A 1 115 ? -31.287 8.981 -27.039 1.00 49.66 115 PRO A C 1
ATOM 844 O O . PRO A 1 115 ? -32.509 8.980 -27.171 1.00 49.66 115 PRO A O 1
ATOM 847 N N . PRO A 1 116 ? -30.564 8.103 -27.760 1.00 50.75 116 PRO A N 1
ATOM 848 C CA . PRO A 1 116 ? -29.334 8.212 -28.554 1.00 50.75 116 PRO A CA 1
ATOM 849 C C . PRO A 1 116 ? -29.622 8.010 -30.079 1.00 50.75 116 PRO A C 1
ATOM 851 O O . PRO A 1 116 ? -30.753 7.758 -30.474 1.00 50.75 116 PRO A O 1
ATOM 854 N N . SER A 1 117 ? -28.581 8.034 -30.928 1.00 52.19 117 SER A N 1
ATOM 855 C CA . SER A 1 117 ? -28.565 7.545 -32.333 1.00 52.19 117 SER A CA 1
ATOM 856 C C . SER A 1 117 ? -29.200 8.411 -33.437 1.00 52.19 117 SER A C 1
ATOM 858 O O . SER A 1 117 ? -30.408 8.401 -33.624 1.00 52.19 117 SER A O 1
ATOM 860 N N . GLN A 1 118 ? -28.337 9.054 -34.241 1.00 56.34 118 GLN A N 1
ATOM 861 C CA . GLN A 1 118 ? -28.368 9.169 -35.720 1.00 56.34 118 GLN A CA 1
ATOM 862 C C . GLN A 1 118 ? -27.588 10.420 -36.164 1.00 56.34 118 GLN A C 1
ATOM 864 O O . GLN A 1 118 ? -28.125 11.522 -36.217 1.00 56.34 118 GLN A O 1
ATOM 869 N N . ARG A 1 119 ? -26.308 10.258 -36.516 1.00 53.66 119 ARG A N 1
ATOM 870 C CA . ARG A 1 119 ? -25.647 11.174 -37.456 1.00 53.66 119 ARG A CA 1
ATOM 871 C C . ARG A 1 119 ? -25.329 10.378 -38.723 1.00 53.66 119 ARG A C 1
ATOM 873 O O . ARG A 1 119 ? -24.491 9.484 -38.635 1.00 53.66 119 ARG A O 1
ATOM 880 N N . PRO A 1 120 ? -25.992 10.641 -39.860 1.00 47.53 120 PRO A N 1
ATOM 881 C CA . PRO A 1 120 ? -25.503 10.191 -41.154 1.00 47.53 120 PRO A CA 1
ATOM 882 C C . PRO A 1 120 ? -24.291 11.041 -41.565 1.00 47.53 120 PRO A C 1
ATOM 884 O O . PRO A 1 120 ? -24.276 12.258 -41.371 1.00 47.53 120 PRO A O 1
ATOM 887 N N . SER A 1 121 ? -23.263 10.374 -42.082 1.00 55.44 121 SER A N 1
ATOM 888 C CA . SER A 1 121 ? -22.058 10.970 -42.667 1.00 55.44 121 SER A CA 1
ATOM 889 C C . SER A 1 121 ? -22.374 11.665 -43.997 1.00 55.44 121 SER A C 1
ATOM 891 O O . SER A 1 121 ? -23.197 11.138 -44.749 1.00 55.44 121 SER A O 1
ATOM 893 N N . PRO A 1 122 ? -21.714 12.781 -44.337 1.00 63.16 122 PRO A N 1
ATOM 894 C CA . PRO A 1 122 ? -21.418 13.124 -45.723 1.00 63.16 122 PRO A CA 1
ATOM 895 C C . PRO A 1 122 ? -20.169 12.388 -46.235 1.00 63.16 122 PRO A C 1
ATOM 897 O O . PRO A 1 122 ? -19.277 12.074 -45.409 1.00 63.16 122 PRO A O 1
#

pLDDT: mean 73.04, std 18.99, range [38.34, 95.12]

Sequence (122 aa):
MYLLGAHLPDHKLVHIALTNFLGINQHTARRLCARLQLHETAKVSSLSEAQINQLSAFLSSPSSIPARSAAPTTPVPFTLAHRRKPTAASTSPASSGAGATEASPPAPTDPTLIPPSQRPSP

Radius of gyration: 29.06 Å; chains: 1; bounding box: 52×50×93 Å

InterPro domains:
  IPR001892 Small ribosomal subunit protein uS13 [PF00416] (3-62)
  IPR010979 Small ribosomal subunit protein uS13-like, H2TH [SSF46946] (2-62)

Secondary structure (DSSP, 8-state):
-EETTEE--TTSBHHHHGGGSTT--HHHHHHHHHHTT--TT-BGGG--HHHHHHHHHHHH-GGGSPPPP--------------PPP------------------------------------